Protein AF-A0A8J3IAM0-F1 (afdb_monomer)

Solvent-accessible surface area (backbone atoms only — not comparable to full-atom values): 5347 Å² total; per-residue (Å²): 136,58,71,66,58,54,53,52,48,54,52,51,52,49,36,67,74,66,67,51,59,79,86,74,40,48,78,44,79,78,42,77,47,81,49,97,68,26,34,38,38,32,30,40,34,29,41,72,44,81,89,46,90,84,55,97,46,63,45,80,42,31,34,44,38,33,24,37,80,86,67,47,75,81,45,76,48,80,42,96,49,95,80,75,66,83,88,125

Organism: NCBI:txid2778364

Radius of gyration: 13.55 Å; Cα contacts (8 Å, |Δi|>4): 145; chains: 1; bounding box: 32×28×35 Å

Structure (mmCIF, N/CA/C/O backbone):
data_AF-A0A8J3IAM0-F1
#
_entry.id 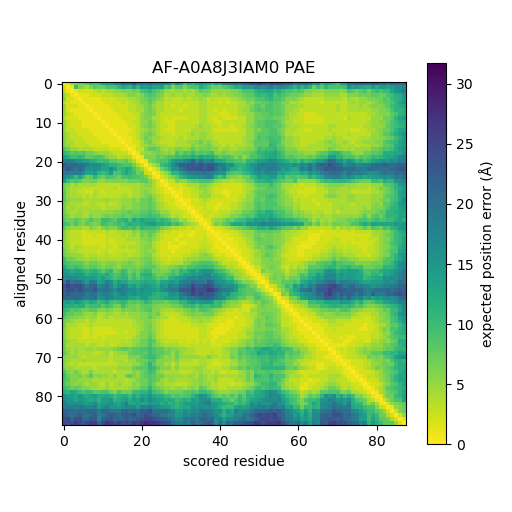  AF-A0A8J3IAM0-F1
#
loop_
_atom_site.group_PDB
_atom_site.id
_atom_site.type_symbol
_atom_site.label_atom_id
_atom_site.label_alt_id
_atom_site.label_comp_id
_atom_site.label_asym_id
_atom_site.label_entity_id
_atom_site.label_seq_id
_atom_site.pdbx_PDB_ins_code
_atom_site.Cartn_x
_atom_site.Cartn_y
_atom_site.Cartn_z
_atom_site.occupancy
_atom_site.B_iso_or_equiv
_atom_site.auth_seq_id
_atom_site.auth_comp_id
_atom_site.auth_asym_id
_atom_site.auth_atom_id
_atom_site.pdbx_PDB_model_num
ATOM 1 N N . MET A 1 1 ? -14.224 8.725 10.115 1.00 60.50 1 MET A N 1
ATOM 2 C CA . MET A 1 1 ? -12.959 8.675 9.347 1.00 60.50 1 MET A CA 1
ATOM 3 C C . MET A 1 1 ? -13.275 8.569 7.869 1.00 60.50 1 MET A C 1
ATOM 5 O O . MET A 1 1 ? -14.183 7.827 7.519 1.00 60.50 1 MET A O 1
ATOM 9 N N . SER A 1 2 ? -12.559 9.309 7.022 1.00 77.69 2 SER A N 1
ATOM 10 C CA . SER A 1 2 ? -12.786 9.311 5.574 1.00 77.69 2 SER A CA 1
ATOM 11 C C . SER A 1 2 ? -11.847 8.327 4.880 1.00 77.69 2 SER A C 1
ATOM 13 O O . SER A 1 2 ? -10.647 8.325 5.145 1.00 77.69 2 SER A O 1
ATOM 15 N N . ILE A 1 3 ? -12.374 7.542 3.937 1.00 81.44 3 ILE A N 1
A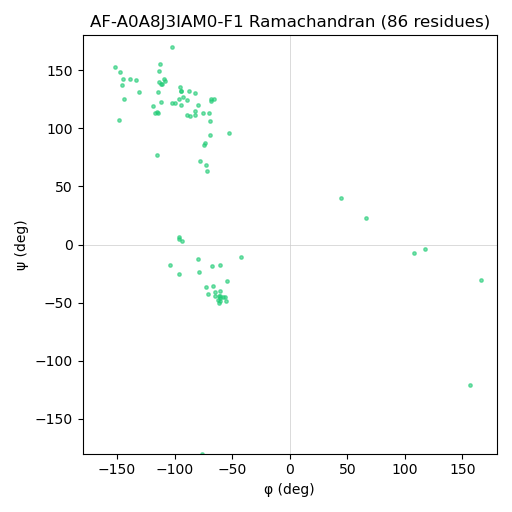TOM 16 C CA . ILE A 1 3 ? -11.606 6.579 3.121 1.00 81.44 3 ILE A CA 1
ATOM 17 C C . ILE A 1 3 ? -10.428 7.259 2.400 1.00 81.44 3 ILE A C 1
ATOM 19 O O . ILE A 1 3 ? -9.365 6.664 2.231 1.00 81.44 3 ILE A O 1
ATOM 23 N N . ASN A 1 4 ? -10.582 8.536 2.034 1.00 85.75 4 ASN A N 1
ATOM 24 C CA . ASN A 1 4 ? -9.510 9.335 1.437 1.00 85.75 4 ASN A CA 1
ATOM 25 C C . ASN A 1 4 ? -8.288 9.474 2.356 1.00 85.75 4 ASN A C 1
ATOM 27 O O . ASN A 1 4 ? -7.167 9.323 1.886 1.00 85.75 4 ASN A O 1
ATOM 31 N N . THR A 1 5 ? -8.487 9.665 3.662 1.00 87.25 5 THR A N 1
ATOM 32 C CA . THR A 1 5 ? -7.385 9.798 4.627 1.00 87.25 5 THR A CA 1
ATOM 33 C C . THR A 1 5 ? -6.577 8.507 4.735 1.00 87.25 5 THR A C 1
ATOM 35 O O . THR A 1 5 ? -5.349 8.548 4.768 1.00 87.25 5 THR A O 1
ATOM 38 N N . ILE A 1 6 ? -7.257 7.356 4.732 1.00 86.50 6 ILE A N 1
ATOM 39 C CA . ILE A 1 6 ? -6.609 6.037 4.740 1.00 86.50 6 ILE A CA 1
ATOM 40 C C . ILE A 1 6 ? -5.773 5.889 3.471 1.00 86.50 6 ILE A C 1
ATOM 42 O O . ILE A 1 6 ? -4.592 5.570 3.536 1.00 86.50 6 ILE A O 1
ATOM 46 N N . ARG A 1 7 ? -6.359 6.226 2.314 1.00 88.69 7 ARG A N 1
ATOM 47 C CA . ARG A 1 7 ? -5.667 6.165 1.025 1.00 88.69 7 ARG A CA 1
ATOM 48 C C . ARG A 1 7 ? -4.406 7.023 0.985 1.00 88.69 7 ARG A C 1
ATOM 50 O O . ARG A 1 7 ? -3.379 6.566 0.490 1.00 88.69 7 ARG A O 1
ATOM 57 N N . GLU A 1 8 ? -4.473 8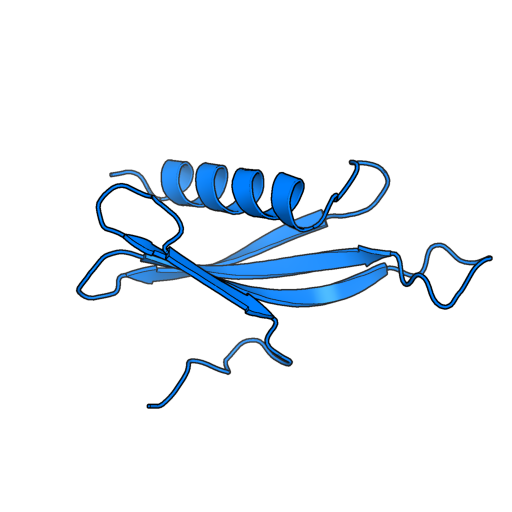.253 1.481 1.00 89.25 8 GLU A N 1
ATOM 58 C CA . GLU A 1 8 ? -3.313 9.146 1.532 1.00 89.25 8 GLU A CA 1
ATOM 59 C C . GLU A 1 8 ? -2.225 8.616 2.468 1.00 89.25 8 GLU A C 1
ATOM 61 O O . GLU A 1 8 ? -1.058 8.580 2.079 1.00 89.25 8 GLU A O 1
ATOM 66 N N . ARG A 1 9 ? -2.598 8.132 3.660 1.00 89.50 9 ARG A N 1
ATOM 67 C CA . ARG A 1 9 ? -1.662 7.524 4.616 1.00 89.50 9 ARG A CA 1
ATOM 68 C C . ARG A 1 9 ? -0.969 6.294 4.044 1.00 89.50 9 ARG A C 1
ATOM 70 O O . ARG A 1 9 ? 0.256 6.229 4.080 1.00 89.50 9 ARG A O 1
ATOM 77 N N . THR A 1 10 ? -1.727 5.367 3.461 1.00 88.75 10 THR A N 1
ATOM 78 C CA . THR A 1 10 ? -1.183 4.159 2.830 1.00 88.75 10 THR A CA 1
ATOM 79 C C . THR A 1 10 ? -0.236 4.509 1.683 1.00 88.75 10 THR A C 1
ATOM 81 O O . THR A 1 10 ? 0.866 3.974 1.614 1.00 88.75 10 THR A O 1
ATOM 84 N N . LYS A 1 11 ? -0.622 5.440 0.797 1.00 87.94 11 LYS A N 1
ATOM 85 C CA . LYS A 1 11 ? 0.248 5.887 -0.303 1.00 87.94 11 LYS A CA 1
ATOM 86 C C . LYS A 1 11 ? 1.532 6.520 0.212 1.00 87.94 11 LYS A C 1
ATOM 88 O O . LYS A 1 11 ? 2.595 6.228 -0.323 1.00 87.94 11 LYS A O 1
ATOM 93 N N . LYS A 1 12 ? 1.434 7.381 1.226 1.00 88.31 12 LYS A N 1
ATOM 94 C CA . LYS A 1 12 ? 2.591 8.047 1.821 1.00 88.31 12 LYS A CA 1
ATOM 95 C C . LYS A 1 12 ? 3.564 7.023 2.414 1.00 88.31 12 LYS A C 1
ATOM 97 O O . LYS A 1 12 ? 4.727 7.029 2.030 1.00 88.31 12 LYS A O 1
ATOM 102 N N . PHE A 1 13 ? 3.060 6.093 3.227 1.00 88.69 13 PHE A N 1
ATOM 103 C CA . PHE A 1 13 ? 3.860 5.004 3.788 1.00 88.69 13 PHE A CA 1
ATOM 104 C C . PHE A 1 13 ? 4.571 4.193 2.700 1.00 88.69 13 PHE A C 1
ATOM 106 O O . PHE A 1 13 ? 5.773 3.988 2.786 1.00 88.69 13 PHE A O 1
ATOM 113 N N . LEU A 1 14 ? 3.857 3.775 1.650 1.00 86.00 14 LEU A N 1
ATOM 114 C CA . LEU A 1 14 ? 4.452 2.968 0.583 1.00 86.00 14 LEU A CA 1
ATOM 115 C C . LEU A 1 14 ? 5.492 3.729 -0.239 1.00 86.00 14 LEU A C 1
ATOM 117 O O . LEU A 1 14 ? 6.489 3.134 -0.631 1.00 86.00 14 LEU A O 1
ATOM 121 N N . ARG A 1 15 ? 5.301 5.033 -0.478 1.00 84.69 15 ARG A N 1
ATOM 122 C CA . ARG A 1 15 ? 6.327 5.864 -1.133 1.00 84.69 15 ARG A CA 1
ATOM 123 C C . ARG A 1 15 ? 7.617 5.898 -0.324 1.00 84.69 15 ARG A C 1
ATOM 125 O O . ARG A 1 15 ? 8.686 5.773 -0.909 1.00 84.69 15 ARG A O 1
ATOM 132 N N . GLU A 1 16 ? 7.499 6.061 0.991 1.00 85.19 16 GLU A N 1
ATOM 133 C CA . GLU A 1 16 ? 8.643 6.103 1.906 1.00 85.19 16 GLU A CA 1
ATOM 134 C C . GLU A 1 16 ? 9.293 4.717 2.059 1.00 85.19 16 GLU A C 1
ATOM 136 O O . GLU A 1 16 ? 10.512 4.602 1.999 1.00 85.19 16 GLU A O 1
ATOM 141 N N . ALA A 1 17 ? 8.494 3.655 2.195 1.00 84.25 17 ALA A N 1
ATOM 142 C CA . ALA A 1 17 ? 8.977 2.293 2.422 1.00 84.25 17 ALA A CA 1
ATOM 143 C C . ALA A 1 17 ? 9.629 1.657 1.183 1.00 84.25 17 ALA A C 1
ATOM 145 O O . ALA A 1 17 ? 10.594 0.909 1.317 1.00 84.25 17 ALA A O 1
ATOM 146 N N . LEU A 1 18 ? 9.103 1.934 -0.013 1.00 77.69 18 LEU A N 1
ATOM 147 C CA . LEU A 1 18 ? 9.588 1.358 -1.273 1.00 77.69 18 LEU A CA 1
ATOM 148 C C . LEU A 1 18 ? 10.579 2.275 -2.013 1.00 77.69 18 LEU A C 1
ATOM 150 O O . LEU A 1 18 ? 10.965 1.957 -3.135 1.00 77.69 18 LEU 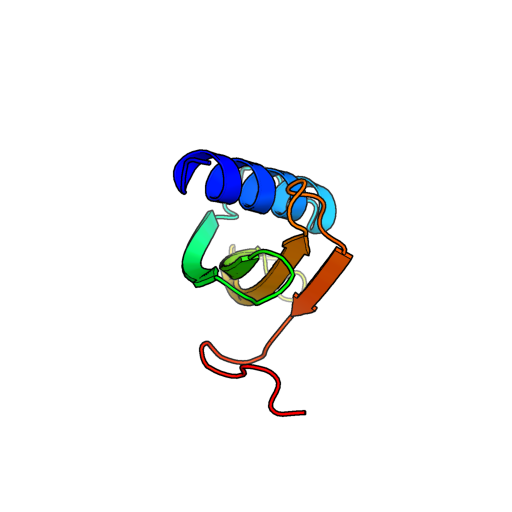A O 1
ATOM 154 N N . ASP A 1 19 ? 10.961 3.416 -1.420 1.00 73.69 19 ASP A N 1
ATOM 155 C CA . ASP A 1 19 ? 11.777 4.475 -2.047 1.00 73.69 19 ASP A CA 1
ATOM 156 C C . ASP A 1 19 ? 11.319 4.793 -3.484 1.00 73.69 19 ASP A C 1
ATOM 158 O O . ASP A 1 19 ? 12.118 4.987 -4.405 1.00 73.69 19 ASP A O 1
ATOM 162 N N . ILE A 1 20 ? 9.999 4.820 -3.708 1.00 69.75 20 ILE A N 1
ATOM 163 C CA . ILE A 1 20 ? 9.427 5.103 -5.026 1.00 69.75 20 ILE A CA 1
ATOM 164 C C . ILE A 1 20 ? 9.589 6.601 -5.295 1.00 69.75 20 ILE A C 1
ATOM 166 O O . ILE A 1 20 ? 8.715 7.419 -5.001 1.00 69.75 20 ILE A O 1
ATOM 170 N N . LYS A 1 21 ? 10.743 6.970 -5.856 1.00 61.59 21 LYS A N 1
ATOM 171 C CA . LYS A 1 21 ? 10.999 8.309 -6.391 1.00 61.59 21 LYS A CA 1
ATOM 172 C C . LYS A 1 21 ? 10.125 8.484 -7.627 1.00 61.59 21 LYS A C 1
ATOM 174 O O . LYS A 1 21 ? 10.189 7.666 -8.537 1.00 61.59 21 LYS A O 1
ATOM 179 N N . GLU A 1 22 ? 9.318 9.542 -7.643 1.00 53.44 22 GLU A N 1
ATOM 180 C CA . GLU A 1 22 ? 8.217 9.867 -8.577 1.00 53.44 22 GLU A CA 1
ATOM 181 C C . GLU A 1 22 ? 8.433 9.627 -10.089 1.00 53.44 22 GLU A C 1
ATOM 183 O O . GLU A 1 22 ? 7.473 9.668 -10.856 1.00 53.44 22 GLU A O 1
ATOM 188 N N . LEU A 1 23 ? 9.649 9.343 -10.554 1.00 48.62 23 LEU A N 1
ATOM 189 C CA . LEU A 1 23 ? 9.960 9.037 -11.948 1.00 48.62 23 LEU A CA 1
ATOM 190 C C . LEU A 1 23 ? 9.578 7.588 -12.307 1.00 48.62 23 LEU A C 1
ATOM 192 O O . LEU A 1 23 ? 10.427 6.723 -12.520 1.00 48.62 23 LEU A O 1
ATOM 196 N N . GLY A 1 24 ? 8.266 7.350 -12.396 1.00 53.62 24 GLY A N 1
ATOM 197 C CA . GLY A 1 24 ? 7.661 6.188 -13.055 1.00 53.62 24 GLY A CA 1
ATOM 198 C C . GLY A 1 24 ? 7.039 5.136 -12.137 1.00 53.62 24 GLY A C 1
ATOM 199 O O . GLY A 1 24 ? 6.372 4.234 -12.637 1.00 53.62 24 GLY A O 1
ATOM 200 N N . GLY A 1 25 ? 7.205 5.251 -10.817 1.00 64.38 25 GLY A N 1
ATOM 201 C CA . GLY A 1 25 ? 6.516 4.363 -9.887 1.00 64.38 25 GLY A CA 1
ATOM 202 C C . GLY A 1 25 ? 5.120 4.868 -9.527 1.00 64.38 25 GLY A C 1
ATOM 203 O O . GLY A 1 25 ? 4.959 5.883 -8.848 1.00 64.38 25 GLY A O 1
ATOM 204 N N . GLU A 1 26 ? 4.097 4.162 -9.997 1.00 79.31 26 GLU A N 1
ATOM 205 C CA . GLU A 1 26 ? 2.695 4.443 -9.686 1.00 79.31 26 GLU A CA 1
ATOM 206 C C . GLU A 1 26 ? 2.236 3.596 -8.493 1.00 79.31 26 GLU A C 1
ATOM 208 O O . GLU A 1 26 ? 2.461 2.393 -8.467 1.00 79.31 26 GLU A O 1
ATOM 213 N N . ILE A 1 27 ? 1.570 4.214 -7.511 1.00 85.12 27 ILE A N 1
ATOM 214 C CA . ILE A 1 27 ? 0.959 3.510 -6.374 1.00 85.12 27 ILE A CA 1
ATOM 215 C C . ILE A 1 27 ? -0.556 3.677 -6.453 1.00 85.12 27 ILE A C 1
ATOM 217 O O . ILE A 1 27 ? -1.100 4.775 -6.261 1.00 85.12 27 ILE A O 1
ATOM 221 N N . LYS A 1 28 ? -1.251 2.570 -6.693 1.00 87.56 28 LYS A N 1
ATOM 222 C CA . LYS A 1 28 ? -2.693 2.506 -6.889 1.00 87.56 28 LYS A CA 1
ATOM 223 C C . LYS A 1 28 ? -3.336 1.629 -5.825 1.00 87.56 28 LYS A C 1
ATOM 225 O O . LYS A 1 28 ? -3.076 0.440 -5.732 1.00 87.56 28 LYS A O 1
ATOM 230 N N . ILE A 1 29 ? -4.231 2.215 -5.038 1.00 88.38 29 ILE A N 1
ATOM 231 C CA . ILE A 1 29 ? -5.008 1.461 -4.050 1.00 88.38 29 ILE A CA 1
ATOM 232 C C . ILE A 1 29 ? -6.186 0.823 -4.775 1.00 88.38 29 ILE A C 1
ATOM 234 O O . ILE A 1 29 ? -7.075 1.531 -5.255 1.00 88.38 29 ILE A O 1
ATOM 238 N N . ILE A 1 30 ? -6.150 -0.500 -4.874 1.00 89.44 30 ILE A N 1
ATOM 239 C CA . ILE A 1 30 ? -7.099 -1.319 -5.633 1.00 89.44 30 ILE A CA 1
ATOM 240 C C . ILE A 1 30 ? -8.222 -1.870 -4.753 1.00 89.44 30 ILE A C 1
ATOM 242 O O . ILE A 1 30 ? -9.320 -2.090 -5.251 1.00 89.44 30 ILE A O 1
ATOM 246 N N . GLY A 1 31 ? -7.977 -2.015 -3.450 1.00 87.88 31 GLY A N 1
ATOM 247 C CA . GLY A 1 31 ? -8.946 -2.514 -2.481 1.00 87.88 31 GLY A CA 1
ATOM 248 C C . GLY A 1 31 ? -8.738 -1.857 -1.126 1.00 87.88 31 GLY A C 1
ATOM 249 O O . GLY A 1 31 ? -7.626 -1.451 -0.782 1.00 87.88 31 GLY A O 1
ATOM 250 N N . LEU A 1 32 ? -9.823 -1.688 -0.382 1.00 89.88 32 LEU A N 1
ATOM 251 C CA . LEU A 1 32 ? -9.773 -1.158 0.970 1.00 89.88 32 LEU A CA 1
ATOM 252 C C . LEU A 1 32 ? -10.907 -1.792 1.764 1.00 89.88 32 LEU A C 1
ATOM 254 O O . LEU A 1 32 ? -12.074 -1.463 1.562 1.00 89.88 32 LEU A O 1
ATOM 258 N N . ASP A 1 33 ? -10.532 -2.700 2.648 1.00 89.31 33 ASP A N 1
ATOM 259 C CA . ASP A 1 33 ? -11.427 -3.497 3.466 1.00 89.31 33 ASP A CA 1
ATOM 260 C C . ASP A 1 33 ? -11.336 -3.026 4.916 1.00 89.31 33 ASP A C 1
ATOM 262 O O . ASP A 1 33 ? -10.271 -2.638 5.404 1.00 89.31 33 ASP A O 1
ATOM 266 N N . LYS A 1 34 ? -12.468 -3.023 5.617 1.00 86.94 34 LYS A N 1
ATOM 267 C CA . LYS A 1 34 ? -12.494 -2.729 7.049 1.00 86.94 34 LYS A CA 1
ATOM 268 C C . LYS A 1 34 ? -12.307 -4.040 7.813 1.00 86.94 34 LYS A C 1
ATOM 270 O O . LYS A 1 34 ? -13.076 -4.969 7.595 1.00 86.94 34 LYS A O 1
ATOM 275 N N . ALA A 1 35 ? -11.311 -4.098 8.690 1.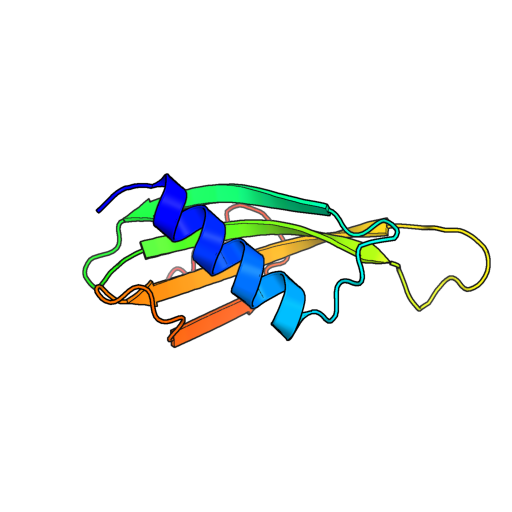00 84.69 35 ALA A N 1
ATOM 276 C CA . ALA A 1 35 ? -11.072 -5.228 9.589 1.00 84.69 35 ALA A CA 1
ATOM 277 C C . ALA A 1 35 ? -11.561 -4.895 11.010 1.00 84.69 35 ALA A C 1
ATOM 279 O O . ALA A 1 35 ? -11.890 -3.739 11.287 1.00 84.69 35 ALA A O 1
ATOM 280 N N . GLU A 1 36 ? -11.606 -5.886 11.907 1.00 82.12 36 GLU A N 1
ATOM 281 C CA . GLU A 1 36 ? -12.027 -5.681 13.305 1.00 82.12 36 GLU A CA 1
ATOM 282 C C . GLU A 1 36 ? -11.189 -4.604 14.014 1.00 82.12 36 GLU A C 1
ATOM 284 O O . GLU A 1 36 ? -11.753 -3.680 14.597 1.00 82.12 36 GLU A O 1
ATOM 289 N N . ASP A 1 37 ? -9.863 -4.639 13.853 1.00 81.12 37 ASP A N 1
ATOM 290 C CA . ASP A 1 37 ? -8.929 -3.712 14.513 1.00 81.12 37 ASP A CA 1
ATOM 291 C C . ASP A 1 37 ? -8.505 -2.499 13.661 1.00 81.12 37 ASP A C 1
ATOM 293 O O . ASP A 1 37 ? -7.649 -1.702 14.064 1.00 81.12 37 ASP A O 1
ATOM 297 N N . GLY A 1 38 ? -9.104 -2.310 12.480 1.00 88.88 38 GLY A N 1
ATOM 298 C CA . GLY A 1 38 ? -8.796 -1.162 11.629 1.00 88.88 38 GLY A CA 1
ATOM 299 C C . GLY A 1 38 ? -9.111 -1.372 10.153 1.00 88.88 38 GLY A C 1
ATOM 300 O O . GLY A 1 38 ? -10.262 -1.573 9.764 1.00 88.88 38 GLY A O 1
ATOM 301 N N . TRP A 1 39 ? -8.093 -1.249 9.305 1.00 90.50 39 TRP A N 1
ATOM 302 C CA . TRP A 1 39 ? -8.242 -1.208 7.853 1.00 90.50 39 TRP A CA 1
ATOM 303 C C . TRP A 1 39 ? -7.171 -2.024 7.147 1.00 90.50 39 TRP A C 1
ATOM 305 O O . TRP A 1 39 ? -6.005 -2.007 7.522 1.00 90.50 39 TRP A O 1
ATOM 315 N N . VAL A 1 40 ? -7.559 -2.688 6.069 1.00 90.88 40 VAL A N 1
ATOM 316 C CA . VAL A 1 40 ? -6.664 -3.433 5.192 1.00 90.88 40 VAL A CA 1
ATOM 317 C C . VAL A 1 40 ? -6.722 -2.783 3.820 1.00 90.88 40 VAL A C 1
ATOM 319 O O . VAL A 1 40 ? -7.751 -2.791 3.152 1.00 90.88 40 VAL A O 1
ATOM 322 N N . ALA A 1 41 ? -5.618 -2.178 3.398 1.00 90.69 41 ALA A N 1
ATOM 323 C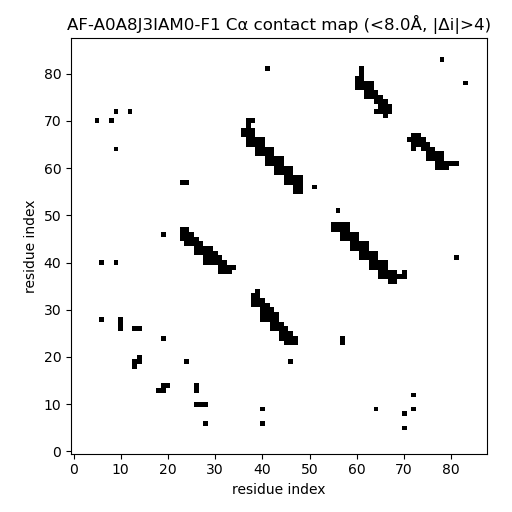 CA . ALA A 1 41 ? -5.490 -1.563 2.089 1.00 90.69 41 ALA A CA 1
ATOM 324 C C . ALA A 1 41 ? -4.698 -2.483 1.159 1.00 90.69 41 ALA A C 1
ATOM 326 O O . ALA A 1 41 ? -3.543 -2.818 1.423 1.00 90.69 41 ALA A O 1
ATOM 327 N N . GLN A 1 42 ? -5.321 -2.858 0.047 1.00 90.94 42 GLN A N 1
ATOM 328 C CA . GLN A 1 42 ? -4.691 -3.598 -1.036 1.00 90.94 42 GLN A CA 1
ATOM 329 C C . GLN A 1 42 ? -4.168 -2.602 -2.066 1.00 90.94 42 GLN A C 1
ATOM 331 O O . GLN A 1 42 ? -4.904 -1.730 -2.550 1.00 90.94 42 GLN A O 1
ATOM 336 N N . VAL A 1 43 ? -2.889 -2.716 -2.402 1.00 90.50 43 VAL A N 1
ATOM 337 C CA . VAL A 1 43 ? -2.186 -1.734 -3.220 1.00 90.50 43 VAL A CA 1
ATOM 338 C C . VAL A 1 43 ? -1.432 -2.418 -4.347 1.00 90.50 43 VAL A C 1
ATOM 340 O O . VAL A 1 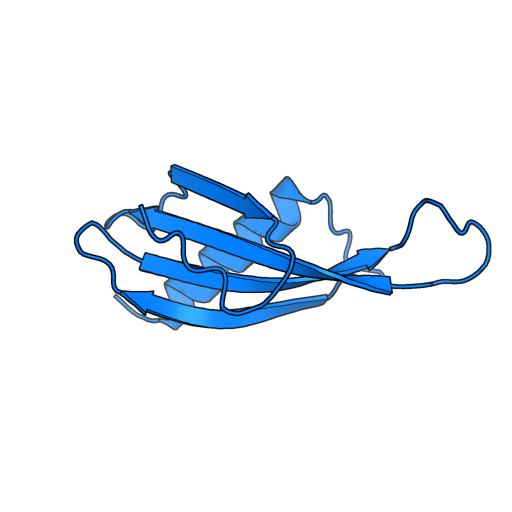43 ? -0.705 -3.376 -4.133 1.00 90.50 43 VAL A O 1
ATOM 343 N N . GLU A 1 44 ? -1.604 -1.900 -5.552 1.00 89.44 44 GLU A N 1
ATOM 344 C CA . GLU A 1 44 ? -0.774 -2.183 -6.715 1.00 89.44 44 GLU A CA 1
ATOM 345 C C . GLU A 1 44 ? 0.293 -1.085 -6.800 1.00 89.44 44 GLU A C 1
ATOM 347 O O . GLU A 1 44 ? -0.042 0.097 -6.901 1.00 89.44 44 GLU A O 1
ATOM 352 N N . ALA A 1 45 ? 1.567 -1.455 -6.733 1.00 86.69 45 ALA A N 1
ATOM 353 C CA . ALA A 1 45 ? 2.686 -0.551 -6.957 1.00 86.69 45 ALA A CA 1
ATOM 354 C C . ALA A 1 45 ? 3.442 -0.978 -8.218 1.00 86.69 45 ALA A C 1
ATOM 356 O O . ALA A 1 45 ? 3.756 -2.152 -8.400 1.00 86.69 45 ALA A O 1
ATOM 357 N N . ALA A 1 46 ? 3.719 -0.030 -9.105 1.00 84.12 46 ALA A N 1
ATOM 358 C CA . ALA A 1 46 ? 4.601 -0.231 -10.241 1.00 84.12 46 ALA A CA 1
ATOM 359 C C . ALA A 1 46 ? 6.031 0.102 -9.802 1.00 84.12 46 ALA A C 1
ATOM 361 O O . ALA A 1 46 ? 6.352 1.257 -9.533 1.00 84.12 46 ALA A O 1
ATOM 362 N N . GLU A 1 47 ? 6.893 -0.902 -9.720 1.00 77.94 47 GLU A N 1
ATOM 363 C CA . GLU A 1 47 ? 8.295 -0.732 -9.341 1.00 77.94 47 GLU A CA 1
ATOM 364 C C . GLU A 1 47 ? 9.201 -0.944 -10.538 1.00 77.94 47 GLU A C 1
ATOM 366 O O . GLU A 1 47 ? 8.989 -1.843 -11.350 1.00 77.94 47 GLU A O 1
ATOM 371 N N . ARG A 1 48 ? 10.254 -0.134 -10.648 1.00 73.12 48 ARG A N 1
ATOM 372 C CA . ARG A 1 48 ? 11.250 -0.337 -11.695 1.00 73.12 48 ARG A CA 1
ATOM 373 C C . ARG A 1 48 ? 11.975 -1.656 -11.447 1.00 73.12 48 ARG A C 1
ATOM 375 O O . ARG A 1 48 ? 12.566 -1.857 -10.387 1.00 73.12 48 ARG A O 1
ATOM 382 N N . ASN A 1 49 ? 11.983 -2.529 -12.447 1.00 70.25 49 ASN A N 1
ATOM 383 C CA . ASN A 1 49 ? 12.722 -3.775 -12.381 1.00 70.25 49 ASN A CA 1
ATOM 384 C C . ASN A 1 49 ? 14.232 -3.472 -12.407 1.00 70.25 49 ASN A C 1
ATOM 386 O O . ASN A 1 49 ? 14.793 -3.085 -13.434 1.00 70.25 49 ASN A O 1
ATOM 390 N N . ALA A 1 50 ? 14.885 -3.628 -11.253 1.00 65.88 50 ALA A N 1
ATOM 391 C CA . ALA A 1 50 ? 16.315 -3.374 -11.093 1.00 65.88 50 ALA A CA 1
ATOM 392 C C . ALA A 1 50 ? 17.200 -4.376 -11.861 1.00 65.88 50 ALA A C 1
ATOM 394 O O . ALA A 1 50 ? 18.366 -4.082 -12.113 1.00 65.88 50 ALA A O 1
ATOM 395 N N . ALA A 1 51 ? 16.660 -5.534 -12.261 1.00 69.50 51 ALA A N 1
ATOM 396 C CA . ALA A 1 51 ? 17.397 -6.568 -12.987 1.00 69.50 51 ALA A CA 1
ATOM 397 C C . ALA A 1 51 ? 17.546 -6.278 -14.491 1.00 69.50 51 ALA A C 1
ATOM 399 O O . ALA A 1 51 ? 18.349 -6.931 -15.155 1.00 69.50 51 ALA A O 1
ATOM 400 N N . LEU A 1 52 ? 16.813 -5.298 -15.039 1.00 66.69 52 LEU A N 1
ATOM 401 C CA . LEU A 1 52 ? 16.875 -4.917 -16.455 1.00 66.69 52 LEU A CA 1
ATOM 402 C C . LEU A 1 52 ? 17.410 -3.480 -16.621 1.00 66.69 52 LEU A C 1
ATOM 404 O O . LEU A 1 52 ? 16.645 -2.545 -16.880 1.00 66.69 52 LEU A O 1
ATOM 408 N N . PRO A 1 53 ? 18.734 -3.269 -16.485 1.00 57.62 53 PRO A N 1
ATOM 409 C CA . PRO A 1 53 ? 19.359 -1.964 -16.662 1.00 57.62 53 PRO A CA 1
ATOM 410 C C . PRO A 1 53 ? 19.420 -1.602 -18.155 1.00 57.62 53 PRO A C 1
ATOM 412 O O . PRO A 1 53 ? 20.402 -1.864 -18.837 1.00 57.62 53 PRO A O 1
ATOM 415 N N . GLY A 1 54 ? 18.353 -1.013 -18.693 1.00 60.38 54 GLY A N 1
ATOM 416 C CA . GLY A 1 54 ? 18.353 -0.502 -20.073 1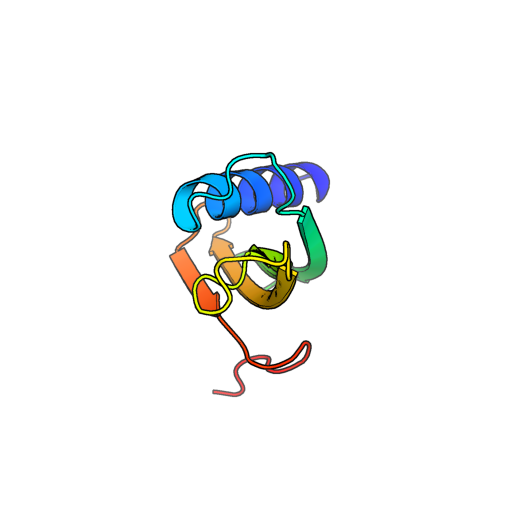.00 60.38 54 GLY A CA 1
ATOM 417 C C . GLY A 1 54 ? 16.970 -0.172 -20.617 1.00 60.38 54 GLY A C 1
ATOM 418 O O . GLY A 1 54 ? 16.811 0.783 -21.370 1.00 60.38 54 GLY A O 1
ATOM 419 N N . HIS A 1 55 ? 15.951 -0.891 -20.151 1.00 60.94 55 HIS A N 1
ATOM 420 C CA . HIS A 1 55 ? 14.554 -0.581 -20.423 1.00 60.94 55 HIS A CA 1
ATOM 421 C C . HIS A 1 55 ? 13.887 -0.131 -19.123 1.00 60.94 55 HIS A C 1
ATOM 423 O O . HIS A 1 55 ? 14.123 -0.711 -18.064 1.00 60.94 55 HIS A O 1
ATOM 429 N N . ALA A 1 56 ? 13.059 0.913 -19.178 1.00 61.47 56 ALA A N 1
ATOM 430 C CA . ALA A 1 56 ? 12.199 1.295 -18.061 1.00 61.47 56 ALA A CA 1
ATOM 431 C C . ALA A 1 56 ? 11.057 0.269 -17.932 1.00 61.47 56 ALA A C 1
ATOM 433 O O . ALA A 1 56 ? 9.911 0.543 -18.272 1.00 61.47 56 ALA A O 1
ATOM 434 N N . VAL A 1 57 ? 11.401 -0.958 -17.531 1.00 69.69 57 VAL A N 1
ATOM 435 C CA . VAL A 1 57 ? 10.435 -2.017 -17.248 1.00 69.69 57 VAL A CA 1
ATOM 436 C C . VAL A 1 57 ? 9.935 -1.790 -15.834 1.00 69.69 57 VAL A C 1
ATOM 438 O O . VAL A 1 57 ? 10.710 -1.863 -14.880 1.00 69.69 57 VAL A O 1
ATOM 441 N N . PHE A 1 58 ? 8.649 -1.488 -15.715 1.00 75.81 58 PHE A N 1
ATOM 442 C CA . PHE A 1 58 ? 7.966 -1.398 -14.435 1.00 75.81 58 PHE A CA 1
ATOM 443 C C . PHE A 1 58 ? 7.204 -2.698 -14.213 1.00 75.81 58 PHE A C 1
ATOM 445 O O . PHE A 1 58 ? 6.381 -3.093 -15.039 1.00 75.81 58 PHE A O 1
ATOM 452 N N . GLU A 1 59 ? 7.505 -3.380 -13.118 1.00 79.31 59 GLU A N 1
ATOM 453 C CA . GLU A 1 59 ? 6.802 -4.578 -12.699 1.00 79.31 59 GLU A CA 1
ATOM 454 C C . GLU A 1 59 ? 5.713 -4.189 -11.706 1.00 79.31 59 GLU A C 1
ATOM 456 O O . GLU A 1 59 ? 5.944 -3.417 -10.772 1.00 79.31 59 GLU A O 1
ATOM 461 N N . LYS A 1 60 ? 4.506 -4.706 -11.930 1.00 84.94 60 LYS A N 1
ATOM 462 C CA . LYS A 1 60 ? 3.399 -4.513 -11.002 1.00 84.94 60 LYS A CA 1
ATOM 463 C C . LYS A 1 60 ? 3.558 -5.481 -9.847 1.00 84.94 60 LYS A C 1
ATOM 465 O O . LYS A 1 60 ? 3.532 -6.693 -10.044 1.00 84.94 60 LYS A O 1
ATOM 470 N N . LYS A 1 61 ? 3.675 -4.933 -8.650 1.00 86.31 61 LYS A N 1
ATOM 471 C CA . LYS A 1 61 ? 3.698 -5.678 -7.405 1.00 86.31 61 LYS A CA 1
ATOM 472 C C . LYS A 1 61 ? 2.469 -5.353 -6.583 1.00 86.31 61 LYS A C 1
ATOM 474 O O . LYS A 1 61 ? 1.925 -4.249 -6.642 1.00 86.31 61 LYS A O 1
ATOM 479 N N . TYR A 1 62 ? 2.040 -6.339 -5.815 1.00 89.25 62 TYR A N 1
ATOM 480 C CA . TYR A 1 62 ? 0.867 -6.239 -4.972 1.00 89.25 62 TYR A CA 1
ATOM 481 C C . TYR A 1 62 ? 1.287 -6.231 -3.514 1.00 89.25 62 TYR A C 1
ATOM 483 O O . TYR A 1 62 ? 2.163 -6.983 -3.095 1.00 89.25 62 TYR A O 1
ATOM 491 N N . TYR A 1 63 ? 0.650 -5.365 -2.745 1.00 89.00 63 TYR A N 1
ATOM 492 C CA . TYR A 1 63 ? 0.953 -5.132 -1.349 1.00 89.00 63 TYR A CA 1
ATOM 493 C C . TYR A 1 63 ? -0.325 -5.108 -0.534 1.00 89.00 63 TYR A C 1
ATOM 495 O O . TYR A 1 63 ? -1.339 -4.550 -0.955 1.00 89.00 63 TYR A O 1
ATOM 503 N N . ILE A 1 64 ? -0.248 -5.675 0.662 1.00 90.56 64 ILE A N 1
ATOM 504 C CA . ILE A 1 64 ? -1.279 -5.566 1.683 1.00 90.56 64 ILE A CA 1
ATOM 505 C C . ILE A 1 64 ? -0.707 -4.731 2.821 1.00 90.56 64 ILE A C 1
ATOM 507 O O . ILE A 1 64 ? 0.341 -5.052 3.386 1.00 90.56 64 ILE A O 1
ATOM 511 N N . VAL A 1 65 ? -1.397 -3.639 3.136 1.00 90.25 65 VAL A N 1
ATOM 512 C CA . VAL A 1 65 ? -1.056 -2.722 4.223 1.00 90.25 65 VAL A CA 1
ATOM 513 C C . VAL A 1 65 ? -2.175 -2.784 5.252 1.00 90.25 65 VAL A C 1
ATOM 515 O O . VAL A 1 65 ? -3.298 -2.376 4.957 1.00 90.25 65 VAL A O 1
ATOM 518 N N . LYS A 1 66 ? -1.885 -3.286 6.454 1.00 91.12 66 LYS A N 1
ATOM 519 C CA . LYS A 1 66 ? -2.836 -3.291 7.570 1.00 91.12 66 LYS A CA 1
ATOM 520 C C . LYS A 1 66 ? -2.569 -2.067 8.454 1.00 91.12 66 LYS A C 1
ATOM 522 O O . LYS A 1 66 ? -1.440 -1.839 8.895 1.00 91.12 66 LYS A O 1
ATOM 527 N N . LEU A 1 67 ? -3.608 -1.267 8.669 1.00 90.44 67 LEU A N 1
ATOM 528 C CA . LEU A 1 67 ? -3.609 -0.067 9.497 1.00 90.44 67 LEU A CA 1
ATOM 529 C C . LEU A 1 67 ? -4.513 -0.284 10.709 1.00 90.44 67 LEU A C 1
ATOM 531 O O . LEU A 1 67 ? -5.593 -0.856 10.568 1.00 90.44 67 LEU A O 1
ATOM 535 N N . ASN A 1 68 ? -4.094 0.186 11.880 1.00 89.94 68 ASN A N 1
ATOM 536 C CA . ASN A 1 68 ? -4.922 0.147 13.083 1.00 89.94 68 ASN A CA 1
ATOM 537 C C . ASN A 1 68 ? -6.015 1.238 13.034 1.00 89.94 68 ASN A C 1
ATOM 539 O O . ASN A 1 68 ? -6.110 2.033 12.089 1.00 89.94 68 ASN A O 1
ATOM 543 N N . SER A 1 69 ? -6.835 1.307 14.080 1.00 86.12 69 SER A N 1
ATOM 544 C CA . SER A 1 69 ? -7.864 2.345 14.234 1.00 86.12 69 SER A CA 1
ATOM 545 C C . SER A 1 69 ? -7.312 3.779 14.292 1.00 86.12 69 SER A C 1
ATOM 547 O O . SER A 1 69 ? -8.060 4.721 14.040 1.00 86.12 69 SER A O 1
ATOM 549 N N . GLU A 1 70 ? -6.016 3.959 14.558 1.00 88.19 70 GLU A N 1
ATOM 550 C CA . GLU A 1 70 ? -5.307 5.248 14.578 1.00 88.19 70 GLU A CA 1
ATOM 551 C C . GLU A 1 70 ? -4.636 5.589 13.232 1.00 88.19 70 GLU A C 1
ATOM 553 O O . GLU A 1 70 ? -4.022 6.646 13.085 1.00 88.19 70 GLU A O 1
ATOM 558 N N . LEU A 1 71 ? -4.823 4.744 12.207 1.00 84.75 71 LEU A N 1
ATOM 559 C CA . LEU A 1 71 ? -4.202 4.850 10.879 1.00 84.75 71 LEU A CA 1
ATOM 560 C C . LEU A 1 71 ? -2.680 4.652 10.878 1.00 84.75 71 LEU A C 1
ATOM 562 O O . LEU A 1 71 ? -1.994 5.098 9.952 1.00 84.75 71 LEU A O 1
ATOM 566 N N . GLU A 1 72 ? -2.151 3.972 11.886 1.00 86.81 72 GLU A N 1
ATOM 567 C CA . GLU A 1 72 ? -0.762 3.538 11.929 1.00 86.81 72 GLU A CA 1
ATOM 568 C C . GLU A 1 72 ? -0.619 2.178 11.253 1.00 86.81 72 GLU A C 1
ATOM 570 O O . GLU A 1 72 ? -1.397 1.252 11.492 1.00 86.81 72 GLU A O 1
ATOM 575 N N . VAL A 1 73 ? 0.379 2.064 10.376 1.00 88.31 73 VAL A N 1
ATOM 576 C CA . VAL A 1 73 ? 0.680 0.813 9.680 1.00 88.31 73 VAL A CA 1
ATOM 577 C C . VAL A 1 73 ? 1.376 -0.124 10.658 1.00 88.31 73 VAL A C 1
ATOM 579 O O . VAL A 1 73 ? 2.505 0.137 11.063 1.00 88.31 73 VAL A O 1
ATOM 582 N N . PHE A 1 74 ? 0.715 -1.222 11.013 1.00 88.62 74 PHE A N 1
ATOM 583 C CA . PHE A 1 74 ? 1.278 -2.240 11.906 1.00 88.62 74 PHE A CA 1
ATOM 584 C C . PHE A 1 74 ? 1.738 -3.492 11.154 1.00 88.62 74 PHE A C 1
ATOM 586 O O . PHE A 1 74 ? 2.511 -4.286 11.683 1.00 88.62 74 PHE A O 1
ATOM 593 N N . SER A 1 75 ? 1.272 -3.687 9.918 1.00 86.69 75 SER A N 1
ATOM 594 C CA . SER A 1 75 ? 1.694 -4.802 9.075 1.00 86.69 75 SER A CA 1
ATOM 595 C C . SER A 1 75 ? 1.740 -4.388 7.610 1.00 86.69 75 SER A C 1
ATOM 597 O O . SER A 1 75 ? 0.854 -3.696 7.105 1.00 86.69 75 SER A O 1
ATOM 599 N N . PHE A 1 76 ? 2.794 -4.821 6.928 1.00 88.25 76 PHE A N 1
ATOM 600 C CA . PHE A 1 76 ? 3.031 -4.564 5.518 1.00 88.25 76 PHE A CA 1
ATOM 601 C C . PHE A 1 76 ? 3.682 -5.793 4.890 1.00 88.25 76 PHE A C 1
ATOM 603 O O . PHE A 1 76 ? 4.717 -6.259 5.368 1.00 88.25 76 PHE A O 1
ATOM 610 N N . LYS A 1 77 ? 3.079 -6.312 3.819 1.00 88.81 77 LYS A N 1
ATOM 611 C CA . LYS A 1 77 ? 3.572 -7.502 3.123 1.00 88.81 77 LYS A CA 1
ATOM 612 C C . LYS A 1 77 ? 3.343 -7.398 1.622 1.00 88.81 77 LYS A C 1
ATOM 614 O O . LYS A 1 77 ? 2.309 -6.905 1.174 1.00 88.81 77 LYS A O 1
ATOM 619 N N . GLN A 1 78 ? 4.309 -7.889 0.853 1.00 87.56 78 GLN A N 1
ATOM 620 C CA . GLN A 1 78 ? 4.162 -8.097 -0.584 1.00 87.56 78 GLN A CA 1
ATOM 621 C C . GLN A 1 78 ? 3.446 -9.427 -0.837 1.00 87.56 78 GLN A C 1
ATOM 623 O O . GLN A 1 78 ? 3.859 -10.458 -0.307 1.00 87.56 78 GLN A O 1
ATOM 628 N N . VAL A 1 79 ? 2.415 -9.411 -1.675 1.00 85.62 79 VAL A N 1
ATOM 629 C CA . VAL A 1 79 ? 1.686 -10.605 -2.118 1.00 85.62 79 VAL A CA 1
ATOM 630 C C . VAL A 1 79 ? 1.911 -10.840 -3.607 1.00 85.62 79 VAL A C 1
ATOM 632 O O . VAL A 1 79 ? 2.245 -9.917 -4.356 1.00 85.62 79 VAL A O 1
ATOM 635 N N . LYS A 1 80 ? 1.764 -12.090 -4.054 1.00 76.50 80 LYS A N 1
ATOM 636 C CA . LYS A 1 80 ? 1.960 -12.430 -5.470 1.00 76.50 80 LYS A CA 1
ATOM 637 C C . LYS A 1 80 ? 0.752 -12.054 -6.320 1.00 76.50 80 LYS A C 1
ATOM 639 O O . LYS A 1 80 ? 0.888 -11.890 -7.530 1.00 76.50 80 LYS A O 1
ATOM 644 N N . SER A 1 81 ? -0.433 -11.943 -5.722 1.00 75.12 81 SER A N 1
ATOM 645 C CA . SER A 1 81 ? -1.680 -11.696 -6.447 1.00 75.12 81 SER A CA 1
ATOM 646 C C . SER A 1 81 ? -2.709 -10.956 -5.595 1.00 75.12 81 SER A C 1
ATOM 648 O O . SER A 1 81 ? -2.733 -11.068 -4.371 1.00 75.12 81 SER A O 1
ATOM 650 N N . ILE A 1 82 ? -3.585 -10.206 -6.265 1.00 63.50 82 ILE A N 1
ATOM 651 C CA . ILE A 1 82 ? -4.747 -9.555 -5.655 1.00 63.50 82 ILE A CA 1
ATOM 652 C C . ILE A 1 82 ? -5.740 -10.658 -5.273 1.00 63.50 82 ILE A C 1
ATOM 654 O O . ILE A 1 82 ? -6.261 -11.330 -6.159 1.00 63.50 82 ILE A O 1
ATOM 658 N N . GLY A 1 83 ? -5.974 -10.875 -3.980 1.00 58.78 83 GLY A N 1
ATOM 659 C CA . GLY A 1 83 ? -6.840 -11.957 -3.491 1.00 58.78 83 GLY A CA 1
ATOM 660 C C . GLY A 1 83 ? -6.133 -13.000 -2.630 1.00 58.78 83 GLY A C 1
ATOM 661 O O . GLY A 1 83 ? -6.803 -13.842 -2.050 1.00 58.78 83 GLY A O 1
ATOM 662 N N . GLU A 1 84 ? -4.812 -12.897 -2.462 1.00 57.78 84 GLU A N 1
ATOM 663 C CA . GLU A 1 84 ? -4.098 -13.536 -1.349 1.00 57.78 84 GLU A CA 1
ATOM 664 C C . GLU A 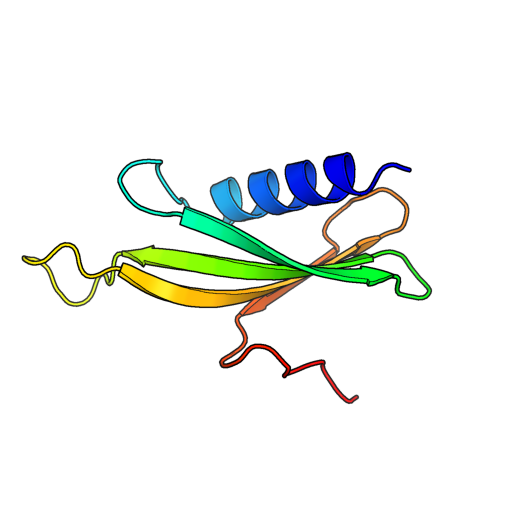1 84 ? -4.448 -12.769 -0.050 1.00 57.78 84 GLU A C 1
ATOM 666 O O . GLU A 1 84 ? -3.623 -12.071 0.535 1.00 57.78 84 GLU A O 1
ATOM 671 N N . GLN A 1 85 ? -5.724 -12.780 0.355 1.00 54.81 85 GLN A N 1
ATOM 672 C CA . GLN A 1 85 ? -6.079 -12.456 1.733 1.00 54.81 85 GLN A CA 1
ATOM 673 C C . GLN A 1 85 ? -5.531 -13.612 2.568 1.00 54.81 85 GLN A C 1
ATOM 675 O O . GLN A 1 85 ? -5.810 -14.762 2.252 1.00 54.81 85 GLN A O 1
ATOM 680 N N . GLU A 1 86 ? -4.680 -13.312 3.550 1.00 48.78 86 GLU A N 1
ATOM 681 C CA . GLU A 1 86 ? -4.208 -14.300 4.526 1.00 48.78 86 GLU A CA 1
ATOM 682 C C . GLU A 1 86 ? -5.429 -14.988 5.160 1.00 48.78 86 GLU A C 1
ATOM 684 O O . GLU A 1 86 ? -6.045 -14.444 6.072 1.00 48.78 86 GLU A O 1
ATOM 689 N N . GLU A 1 87 ? -5.807 -16.155 4.635 1.00 42.47 87 GLU A N 1
ATOM 690 C CA . GLU A 1 87 ? -6.438 -17.212 5.415 1.00 42.47 87 GLU A CA 1
ATOM 691 C C . GLU A 1 87 ? -5.346 -17.749 6.344 1.00 42.47 87 GLU A C 1
ATOM 693 O O . GLU A 1 87 ? -4.504 -18.523 5.900 1.00 42.47 87 GLU A O 1
ATOM 698 N N . GLU A 1 88 ? -5.285 -17.225 7.572 1.00 39.03 88 GLU A N 1
ATOM 699 C CA . GLU A 1 88 ? -4.997 -17.950 8.831 1.00 39.03 88 GLU A CA 1
ATOM 700 C C . GLU A 1 88 ? -4.944 -16.997 10.034 1.00 39.03 88 GLU A C 1
ATOM 702 O O . GLU A 1 88 ? -4.182 -16.000 9.996 1.00 39.03 88 GLU A O 1
#

Sequence (88 aa):
MSINTIRERTKKFLREALDIKELGGEIKIIGLDKAEDGWVAQVEAAERNAALPGHAVFEKKYYIVKLNSELEVFSFKQVKSIGEQEEE

Nearest PDB structures (foldseek):
  6qle-assembly1_P  TM=6.343E-01  e=3.638E-01  Saccharomyces cerevisiae
  3er7-assembly1_A  TM=4.860E-01  e=1.247E-01  Exiguobacterium sibiricum 255-15
  5tgi-assembly2_B  TM=5.969E-01  e=2.043E+00  Homo sapiens
  6n5z-assembly1_A  TM=5.890E-01  e=2.302E+00  Homo sapiens
  3gwr-assembly1_A  TM=3.969E-01  e=3.932E+00  Thiobacillus denitrificans ATCC 25259

pLDDT: mean 78.91, std 13.15, range [39.03, 91.12]

Foldseek 3Di:
DDPVVLVVLVVVVCCVVVVPDVPDKDKAFPDWDADPFGIKTKIWIFCQDPVDPPDRHTDTWIKIFDAGNVSDTPDIDTDPDDPVPDPD

Mean predicted aligned error: 7.61 Å

Secondary structure (DSSP, 8-state):
--HHHHHHHHHHHHHHHTT--TTT--EEEEEEEEETTEEEEEEEEEEE-TT-TTS--EEEEEEEEEEETTS-EEEEEEESSTT-----